Protein AF-A0A7S4KTP7-F1 (afdb_monomer_lite)

Sequence (112 aa):
PWHMDYLHMNRFFTLNMFKHPILEKYDVYFRIDTDLFIKKKVDFDLFGEVVRRNAEFVYWNDVTEPEGCVHGLGDAVKTYMKENNFETIPKFNPRQAYHGCFGGGKLSFFSI

Radius of gyration: 16.12 Å; chains: 1; bounding box: 37×43×35 Å

Organism: NCBI:txid180227

InterPro domains:
  IPR002685 Glycosyl transferase, family 15 [PF01793] (5-94)
  IPR002685 Glycosyl transferase, family 15 [PTHR31121] (4-85)
  IPR029044 Nucleotide-diphospho-sugar transferases [G3DSA:3.90.550.10] (2-107)
  IPR029044 Nucleotide-diphospho-sugar transferases [SSF53448] (4-101)

pLDDT: mean 91.96, std 5.38, range [61.06, 97.12]

Foldseek 3Di:
DDDPVVVVVVVCVLAVVLVDPVCVPDFKDKAAAPPDDDPDDDPDDPQVVLVVVVPAKDADDKDFADCVVQPCVVVVVVVVCVVVVPPDDPPDDSRIDGDPNIMMHTSVSRDD

Structure (mmCIF, N/CA/C/O backbone):
data_AF-A0A7S4KTP7-F1
#
_entry.id   AF-A0A7S4KTP7-F1
#
loop_
_atom_site.group_PDB
_atom_site.id
_atom_site.type_symbol
_atom_site.label_atom_id
_atom_site.label_alt_id
_atom_site.label_comp_id
_atom_site.label_asym_id
_atom_site.label_entity_id
_atom_site.label_seq_id
_atom_site.pdbx_PDB_ins_code
_atom_site.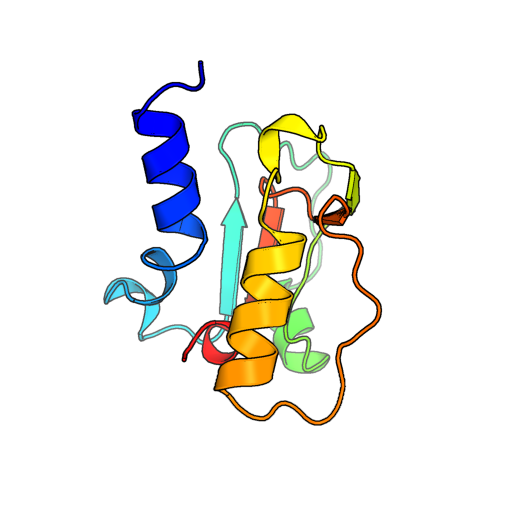Cartn_x
_atom_site.Cartn_y
_atom_site.Cartn_z
_atom_site.occupancy
_atom_site.B_iso_or_equiv
_atom_site.auth_seq_id
_atom_site.auth_comp_id
_atom_site.auth_asym_id
_atom_site.auth_atom_id
_atom_site.pdbx_PDB_model_num
ATOM 1 N N . PRO A 1 1 ? 2.809 23.697 1.535 1.00 75.44 1 PRO A N 1
ATOM 2 C CA . PRO A 1 1 ? 1.533 23.099 1.072 1.00 75.44 1 PRO A CA 1
ATOM 3 C C . PRO A 1 1 ? 1.809 22.024 0.018 1.00 75.44 1 PRO A C 1
ATOM 5 O O . PRO A 1 1 ? 2.609 22.264 -0.879 1.00 75.44 1 PRO A O 1
ATOM 8 N N . TRP A 1 2 ? 1.206 20.845 0.162 1.00 83.69 2 TRP A N 1
ATOM 9 C CA . TRP A 1 2 ? 1.341 19.764 -0.817 1.00 83.69 2 TRP A CA 1
ATOM 10 C C . TRP A 1 2 ? 0.559 20.090 -2.091 1.00 83.69 2 TRP A C 1
ATOM 12 O O . TRP A 1 2 ? -0.462 20.778 -2.030 1.00 83.69 2 TRP A O 1
ATOM 22 N N . HIS A 1 3 ? 1.036 19.609 -3.237 1.00 93.50 3 HIS A N 1
ATOM 23 C CA . HIS A 1 3 ? 0.338 19.807 -4.502 1.00 93.50 3 HIS A CA 1
ATOM 24 C C . HIS A 1 3 ? -0.943 18.952 -4.560 1.00 93.50 3 HIS A C 1
ATOM 26 O O . HIS A 1 3 ? -1.000 17.849 -4.013 1.00 93.50 3 HIS A O 1
ATOM 32 N N . MET A 1 4 ? -1.999 19.472 -5.192 1.00 94.69 4 MET A N 1
ATOM 33 C CA . MET A 1 4 ? -3.313 18.811 -5.225 1.00 94.69 4 MET A CA 1
ATOM 34 C C . MET A 1 4 ? -3.301 17.482 -5.983 1.00 94.69 4 MET A C 1
ATOM 36 O O . MET A 1 4 ? -3.953 16.528 -5.566 1.00 94.69 4 MET A O 1
ATOM 40 N N . ASP A 1 5 ? -2.549 17.405 -7.074 1.00 95.50 5 ASP A N 1
ATOM 41 C CA . ASP A 1 5 ? -2.298 16.177 -7.831 1.00 95.50 5 ASP A CA 1
ATOM 42 C C . ASP A 1 5 ? -1.682 15.080 -6.951 1.00 95.50 5 ASP A C 1
ATOM 44 O O . ASP A 1 5 ? -2.158 13.946 -6.968 1.00 95.50 5 ASP A O 1
ATOM 48 N N . TYR A 1 6 ? -0.710 15.426 -6.104 1.00 92.44 6 TYR A N 1
ATOM 49 C CA . TYR A 1 6 ? -0.101 14.501 -5.149 1.00 92.44 6 TYR A CA 1
ATOM 50 C C . TYR A 1 6 ? -1.117 13.979 -4.119 1.00 92.44 6 TYR A C 1
ATOM 52 O O . TYR A 1 6 ? -1.166 12.783 -3.829 1.00 92.44 6 TYR A O 1
ATOM 60 N N . LEU A 1 7 ? -1.994 14.846 -3.605 1.00 93.00 7 LEU A N 1
ATOM 61 C CA . LEU A 1 7 ? -3.055 14.436 -2.677 1.00 93.00 7 LEU A CA 1
ATOM 62 C C . LEU A 1 7 ? -4.095 13.525 -3.350 1.00 93.00 7 LEU A C 1
ATOM 64 O O . LEU A 1 7 ? -4.548 12.544 -2.753 1.00 93.00 7 LEU A O 1
ATOM 68 N N . HIS A 1 8 ? -4.458 13.813 -4.602 1.00 96.00 8 HIS A N 1
ATOM 69 C CA . HIS A 1 8 ? -5.345 12.956 -5.388 1.00 96.00 8 HIS A CA 1
ATOM 70 C C . HIS A 1 8 ? -4.709 11.602 -5.706 1.00 96.00 8 HIS A C 1
ATOM 72 O O . HIS A 1 8 ? -5.400 10.585 -5.626 1.00 96.00 8 HIS A O 1
ATOM 78 N N . MET A 1 9 ? -3.410 11.580 -6.005 1.00 94.69 9 MET A N 1
ATOM 79 C CA . MET A 1 9 ? -2.628 10.361 -6.203 1.00 94.69 9 MET A CA 1
ATOM 80 C C . MET A 1 9 ? -2.652 9.486 -4.945 1.00 94.69 9 MET A C 1
ATOM 82 O O . MET A 1 9 ? -3.031 8.317 -5.030 1.00 94.69 9 MET A O 1
ATOM 86 N N . ASN A 1 10 ? -2.386 10.063 -3.768 1.00 93.00 10 ASN A N 1
ATOM 87 C CA . ASN A 1 10 ? -2.469 9.336 -2.499 1.00 93.00 10 ASN A CA 1
ATOM 88 C C . ASN A 1 10 ? -3.865 8.736 -2.288 1.00 93.00 10 ASN A C 1
ATOM 90 O O . ASN A 1 10 ? -3.998 7.543 -2.032 1.00 93.00 10 ASN A O 1
ATOM 94 N N . ARG A 1 11 ? -4.932 9.524 -2.482 1.00 94.31 11 ARG A N 1
ATOM 95 C CA . ARG A 1 11 ? -6.311 9.018 -2.370 1.00 94.31 11 ARG A CA 1
ATOM 96 C C . ARG A 1 11 ? -6.604 7.891 -3.363 1.00 94.31 11 ARG A C 1
ATOM 98 O O . ARG A 1 11 ? -7.311 6.942 -3.021 1.00 94.31 11 ARG A O 1
ATOM 105 N N . PHE A 1 12 ? -6.102 8.001 -4.592 1.00 94.88 12 PHE A N 1
ATOM 106 C CA . PHE A 1 12 ? -6.302 6.982 -5.614 1.00 94.88 12 PHE A CA 1
ATOM 107 C C . PHE A 1 12 ? -5.675 5.648 -5.199 1.00 94.88 12 PHE A C 1
ATOM 109 O O . PHE A 1 12 ? -6.370 4.633 -5.216 1.00 94.88 12 PHE A O 1
ATOM 116 N N . PHE A 1 13 ? -4.415 5.653 -4.762 1.00 93.19 13 PHE A N 1
ATOM 117 C CA . PHE A 1 13 ? -3.714 4.429 -4.364 1.00 93.19 13 PHE A CA 1
ATOM 118 C C . PHE A 1 13 ? -4.143 3.870 -3.005 1.00 93.19 13 PHE A C 1
ATOM 120 O O . PHE A 1 13 ? -3.966 2.679 -2.776 1.00 93.19 13 PHE A O 1
ATOM 127 N N . THR A 1 14 ? -4.750 4.677 -2.132 1.00 91.88 14 THR A N 1
ATOM 128 C CA . THR A 1 14 ? -5.319 4.183 -0.868 1.00 91.88 14 THR A CA 1
ATOM 129 C C . THR A 1 14 ? -6.645 3.441 -1.063 1.00 91.88 14 THR A C 1
ATOM 131 O O . THR A 1 14 ? -6.954 2.554 -0.275 1.00 91.88 14 THR A O 1
ATOM 134 N N . LEU A 1 15 ? -7.450 3.787 -2.079 1.00 91.25 15 LEU A N 1
ATOM 135 C CA . LEU A 1 15 ? -8.808 3.237 -2.216 1.00 91.25 15 LEU A CA 1
ATOM 136 C C . LEU A 1 15 ? -9.248 2.980 -3.659 1.00 91.25 15 LEU A C 1
ATOM 138 O O . LEU A 1 15 ? -9.724 1.895 -3.980 1.00 91.25 15 LEU A O 1
ATOM 142 N N . ASN A 1 16 ? -9.165 3.989 -4.527 1.00 93.75 16 ASN A N 1
ATOM 143 C CA . ASN A 1 16 ? -9.856 3.938 -5.819 1.00 93.75 16 ASN A CA 1
ATOM 144 C C . ASN A 1 16 ? -9.233 2.931 -6.790 1.00 93.75 16 ASN A C 1
ATOM 146 O O . ASN A 1 16 ? -9.962 2.345 -7.586 1.00 93.75 16 ASN A O 1
ATOM 150 N N . MET A 1 17 ? -7.916 2.719 -6.722 1.00 94.19 17 MET A N 1
ATOM 151 C CA . MET A 1 17 ? -7.215 1.755 -7.571 1.00 94.19 17 MET A CA 1
ATOM 152 C C . MET A 1 17 ? -7.847 0.363 -7.462 1.00 94.19 17 MET A C 1
ATOM 154 O O . MET A 1 17 ? -8.120 -0.264 -8.480 1.00 94.19 17 MET A O 1
ATOM 158 N N . PHE A 1 18 ? -8.148 -0.080 -6.240 1.00 93.00 18 PHE A N 1
ATOM 159 C CA . PHE A 1 18 ? -8.679 -1.415 -5.947 1.00 93.00 18 PHE A CA 1
ATOM 160 C C . PHE A 1 18 ? -10.119 -1.635 -6.417 1.00 93.00 18 PHE A C 1
ATOM 162 O O . PHE A 1 18 ? -10.581 -2.767 -6.469 1.00 93.00 18 PHE A O 1
ATOM 169 N N . LYS A 1 19 ? -10.820 -0.560 -6.789 1.00 92.88 19 LYS A N 1
ATOM 170 C CA . LYS A 1 19 ? -12.180 -0.602 -7.344 1.00 92.88 19 LYS A CA 1
ATOM 171 C C . LYS A 1 19 ? -12.195 -0.524 -8.869 1.00 92.88 19 LYS A C 1
ATOM 173 O O . LYS A 1 19 ? -13.261 -0.424 -9.467 1.00 92.88 19 LYS A O 1
ATOM 178 N N . HIS A 1 20 ? -11.027 -0.471 -9.507 1.00 95.12 20 HIS A N 1
ATOM 179 C CA . HIS A 1 20 ? -10.954 -0.292 -10.947 1.00 95.12 20 HIS A CA 1
ATOM 180 C C . HIS A 1 20 ? -11.321 -1.602 -11.673 1.00 95.12 20 HIS A C 1
ATOM 182 O O . HIS A 1 20 ? -10.680 -2.619 -11.400 1.00 95.12 20 HIS A O 1
ATOM 188 N N . PRO A 1 21 ? -12.239 -1.591 -12.664 1.00 95.31 21 PRO A N 1
ATOM 189 C CA . PRO A 1 21 ? -12.726 -2.813 -13.325 1.00 95.31 21 PRO A CA 1
ATOM 190 C C . PRO A 1 21 ? -11.629 -3.684 -13.946 1.00 95.31 21 PRO A C 1
ATOM 192 O O . PRO A 1 21 ? -11.744 -4.899 -14.047 1.00 95.31 21 PRO A O 1
ATOM 195 N N . ILE A 1 22 ? -10.510 -3.068 -14.342 1.00 95.31 22 ILE A N 1
ATOM 196 C CA . ILE A 1 22 ? -9.364 -3.804 -14.893 1.00 95.31 22 ILE A CA 1
ATOM 197 C C . ILE A 1 22 ? -8.771 -4.822 -13.908 1.00 95.31 22 ILE A C 1
ATOM 199 O O . ILE A 1 22 ? -8.152 -5.788 -14.353 1.00 95.31 22 ILE A O 1
ATOM 203 N N . LEU A 1 23 ? -8.940 -4.597 -12.601 1.00 94.62 23 LEU A N 1
ATOM 204 C CA . LEU A 1 23 ? -8.400 -5.451 -11.550 1.00 94.62 23 LEU A CA 1
ATOM 205 C C . LEU A 1 23 ? -9.324 -6.620 -11.191 1.00 94.62 23 LEU A C 1
ATOM 207 O O . LEU A 1 23 ? -8.845 -7.574 -10.595 1.00 94.62 23 LEU A O 1
ATOM 211 N N . GLU A 1 24 ? -10.593 -6.609 -11.614 1.00 93.31 24 GLU A N 1
ATOM 212 C CA . GLU A 1 24 ? -11.594 -7.637 -11.259 1.00 93.31 24 GLU A CA 1
ATOM 213 C C . GLU A 1 24 ? -11.205 -9.054 -11.698 1.00 93.31 24 GLU A C 1
ATOM 215 O O . GLU A 1 24 ? -11.640 -10.039 -11.110 1.00 93.31 24 GLU A O 1
ATOM 220 N N . LYS A 1 25 ? -10.376 -9.167 -12.738 1.00 96.12 25 LYS A N 1
ATOM 221 C CA . LYS A 1 25 ? -9.911 -10.449 -13.285 1.00 96.12 25 LYS A CA 1
ATOM 222 C C . LYS A 1 25 ? -8.602 -10.957 -12.672 1.00 96.12 25 LYS A C 1
ATOM 224 O O . LYS A 1 25 ? -8.045 -11.925 -13.185 1.00 96.12 25 LYS A O 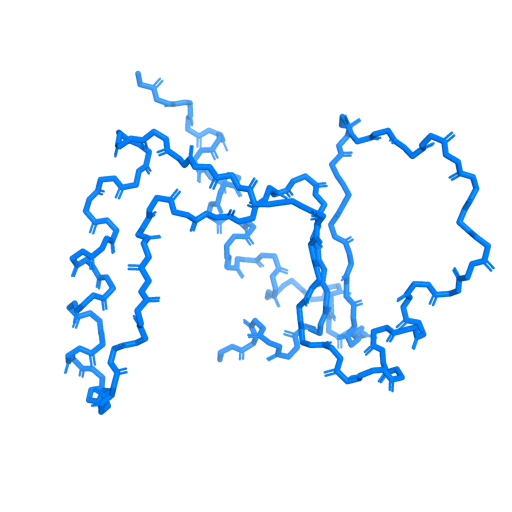1
ATOM 229 N N . TYR A 1 26 ? -8.066 -10.277 -11.662 1.00 95.88 26 TYR A N 1
ATOM 230 C CA . TYR A 1 26 ? -6.797 -10.630 -11.033 1.00 95.88 26 TYR A CA 1
ATOM 231 C C . TYR A 1 26 ? -6.989 -10.872 -9.536 1.00 95.88 26 TYR A C 1
ATOM 233 O O . TYR A 1 26 ? -7.757 -10.178 -8.880 1.00 95.88 26 TYR A O 1
ATOM 241 N N . ASP A 1 27 ? -6.231 -11.819 -8.984 1.00 95.12 27 ASP A N 1
ATOM 242 C CA . ASP A 1 27 ? -6.208 -12.081 -7.538 1.00 95.12 27 ASP A CA 1
ATOM 243 C C . ASP A 1 27 ? -5.098 -11.305 -6.824 1.00 95.12 27 ASP A C 1
ATOM 245 O O . ASP A 1 27 ? -5.203 -10.982 -5.640 1.00 95.12 27 ASP A O 1
ATOM 249 N N . VAL A 1 28 ? -4.007 -11.024 -7.540 1.00 96.38 28 VAL A N 1
ATOM 250 C CA . VAL A 1 28 ? -2.776 -10.436 -7.008 1.00 96.38 28 VAL A CA 1
ATOM 251 C C . VAL A 1 28 ? -2.353 -9.268 -7.888 1.00 96.38 28 VAL A C 1
ATOM 253 O O . VAL A 1 28 ? -2.425 -9.344 -9.114 1.00 96.38 28 VAL A O 1
ATOM 256 N N . TYR A 1 29 ? -1.861 -8.201 -7.264 1.00 95.44 29 TYR A N 1
ATOM 257 C CA . TYR A 1 29 ? -1.274 -7.057 -7.956 1.0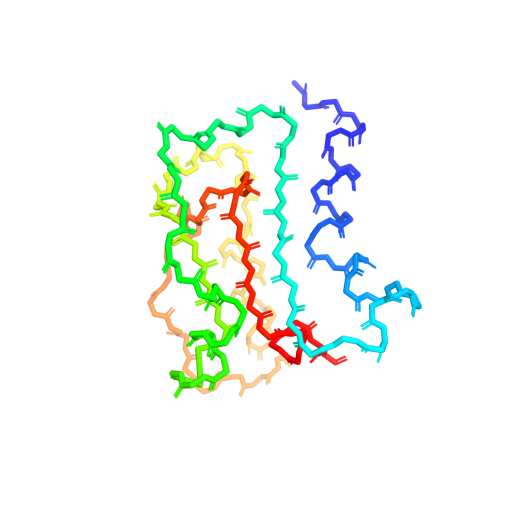0 95.44 29 TYR A CA 1
ATOM 258 C C . TYR A 1 29 ? 0.095 -6.705 -7.362 1.00 95.44 29 TYR A C 1
ATOM 260 O O . TYR A 1 29 ? 0.373 -7.003 -6.201 1.00 95.44 29 TYR A O 1
ATOM 268 N N . PHE A 1 30 ? 0.924 -6.024 -8.152 1.00 94.75 30 PHE A N 1
ATOM 269 C CA . PHE A 1 30 ? 2.115 -5.323 -7.678 1.00 94.75 30 PHE A CA 1
ATOM 270 C C . PHE A 1 30 ? 2.136 -3.917 -8.272 1.00 94.75 30 PHE A C 1
ATOM 272 O O . PHE A 1 30 ? 2.071 -3.750 -9.491 1.00 94.75 30 PHE A O 1
ATOM 279 N N . ARG A 1 31 ? 2.230 -2.906 -7.408 1.00 93.19 31 ARG A N 1
ATOM 280 C CA . ARG A 1 31 ? 2.519 -1.524 -7.789 1.00 93.19 31 ARG A CA 1
ATOM 281 C C . ARG A 1 31 ? 4.018 -1.387 -8.034 1.00 93.19 31 ARG A C 1
ATOM 283 O O . ARG A 1 31 ? 4.827 -1.795 -7.203 1.00 93.19 31 ARG A O 1
ATOM 290 N N . ILE A 1 32 ? 4.354 -0.774 -9.162 1.00 91.94 32 ILE A N 1
ATOM 291 C CA . ILE A 1 32 ? 5.716 -0.426 -9.557 1.00 91.94 32 ILE A CA 1
ATOM 292 C C . ILE A 1 32 ? 5.694 1.049 -9.931 1.00 91.94 32 ILE A C 1
ATOM 294 O O . ILE A 1 32 ? 4.965 1.436 -10.844 1.00 91.94 32 ILE A O 1
ATOM 298 N N . ASP A 1 33 ? 6.452 1.862 -9.204 1.00 90.94 33 ASP A N 1
ATOM 299 C CA . ASP A 1 33 ? 6.591 3.281 -9.519 1.00 90.94 33 ASP A CA 1
ATOM 300 C C . ASP A 1 33 ? 7.653 3.534 -10.596 1.00 90.94 33 ASP A C 1
ATOM 302 O O . ASP A 1 33 ? 8.537 2.709 -10.840 1.00 90.94 33 ASP A O 1
ATOM 306 N N . THR A 1 34 ? 7.557 4.681 -11.263 1.00 90.12 34 THR A N 1
ATOM 307 C CA . THR A 1 34 ? 8.422 5.009 -12.415 1.00 90.12 34 THR A CA 1
ATOM 308 C C . THR A 1 34 ? 9.884 5.259 -12.044 1.00 90.12 34 THR A C 1
ATOM 310 O O . THR A 1 34 ? 10.764 5.146 -12.897 1.00 90.12 34 THR A O 1
ATOM 313 N N . ASP A 1 35 ? 10.155 5.561 -10.778 1.00 87.44 35 ASP A N 1
ATOM 314 C CA . ASP A 1 35 ? 11.483 5.791 -10.210 1.00 87.44 35 ASP A CA 1
ATOM 315 C C . ASP A 1 35 ? 12.030 4.569 -9.443 1.00 87.44 35 ASP A C 1
ATOM 317 O O . ASP A 1 35 ? 13.056 4.656 -8.759 1.00 87.44 35 ASP A O 1
ATOM 321 N N . LEU A 1 36 ? 11.393 3.399 -9.591 1.00 89.56 36 LEU A N 1
ATOM 322 C CA . LEU A 1 36 ? 11.876 2.137 -9.037 1.00 89.56 36 LEU A CA 1
ATOM 323 C C . LEU A 1 36 ? 12.929 1.486 -9.948 1.00 89.56 36 LEU A C 1
ATOM 325 O O . LEU A 1 36 ? 12.688 1.203 -11.121 1.00 89.56 36 LEU A O 1
ATOM 329 N N . PHE A 1 37 ? 14.079 1.127 -9.370 1.00 91.00 37 PHE A N 1
ATOM 330 C CA . PHE A 1 37 ? 15.158 0.437 -10.083 1.00 91.00 37 PHE A CA 1
ATOM 331 C C . PHE A 1 37 ? 15.337 -1.008 -9.604 1.00 91.00 37 PHE A C 1
ATOM 333 O O . PHE A 1 37 ? 15.828 -1.260 -8.500 1.00 91.00 37 PHE A O 1
ATOM 340 N N . ILE A 1 38 ? 15.033 -1.971 -10.476 1.00 90.56 38 ILE A N 1
ATOM 341 C CA . ILE A 1 38 ? 15.324 -3.393 -10.252 1.00 90.56 38 ILE A CA 1
ATOM 342 C C . ILE A 1 38 ? 16.782 -3.665 -10.649 1.00 90.56 38 ILE A C 1
ATOM 344 O O . ILE A 1 38 ? 17.121 -3.775 -11.824 1.00 90.56 38 ILE A O 1
ATOM 348 N N . LYS A 1 39 ? 17.673 -3.750 -9.653 1.00 93.38 39 LYS A N 1
ATOM 349 C CA . LYS A 1 39 ? 19.136 -3.824 -9.864 1.00 93.38 39 LYS A CA 1
ATOM 350 C C . LYS A 1 39 ? 19.662 -5.206 -10.264 1.00 93.38 39 LYS A C 1
ATOM 352 O O . LYS A 1 39 ? 20.829 -5.329 -10.629 1.00 93.38 39 LYS A O 1
ATOM 357 N N . LYS A 1 40 ? 18.854 -6.254 -10.115 1.00 93.50 40 LYS A N 1
ATOM 358 C CA . LYS A 1 40 ? 19.225 -7.648 -10.391 1.00 93.50 40 LYS A CA 1
ATOM 359 C C . LYS A 1 40 ? 18.040 -8.380 -10.999 1.00 93.50 40 LYS A C 1
ATOM 361 O O . LYS A 1 40 ? 16.896 -8.044 -10.707 1.00 93.50 40 LYS A O 1
ATOM 366 N N . LYS A 1 41 ? 18.323 -9.400 -11.807 1.00 94.44 41 LYS A N 1
ATOM 367 C CA . LYS A 1 41 ? 17.294 -10.297 -12.333 1.00 94.44 41 LYS A CA 1
ATOM 368 C C . LYS A 1 41 ? 16.541 -10.966 -11.176 1.00 94.44 41 LYS A C 1
ATOM 370 O O . LYS A 1 41 ? 17.148 -11.360 -10.182 1.00 94.44 41 LYS A O 1
ATOM 375 N N . VAL A 1 42 ? 15.223 -11.066 -11.318 1.00 91.56 42 VAL A N 1
ATOM 376 C CA . VAL A 1 42 ? 14.352 -11.801 -10.399 1.00 91.56 42 VAL A CA 1
ATOM 377 C C . VAL A 1 42 ? 14.159 -13.197 -10.988 1.00 91.56 42 VAL A C 1
ATOM 379 O O . VAL A 1 42 ? 13.485 -13.353 -12.001 1.00 91.56 42 VAL A O 1
ATOM 382 N N . ASP A 1 43 ? 14.808 -14.199 -10.394 1.00 95.88 43 ASP A N 1
ATOM 383 C CA . ASP A 1 43 ? 14.834 -15.582 -10.901 1.00 95.88 43 ASP A CA 1
ATOM 384 C C . ASP A 1 43 ? 13.722 -16.472 -10.307 1.00 95.88 43 ASP A C 1
ATOM 386 O O . ASP A 1 43 ? 13.839 -17.696 -10.278 1.00 95.88 43 ASP A O 1
ATOM 390 N N . PHE A 1 44 ? 12.639 -15.868 -9.816 1.00 94.25 44 PHE A N 1
ATOM 391 C CA . PHE A 1 44 ? 11.483 -16.568 -9.258 1.00 94.25 44 PHE A CA 1
ATOM 392 C C . PHE A 1 44 ? 10.172 -15.895 -9.675 1.00 94.25 44 PHE A C 1
ATOM 394 O O . PHE A 1 44 ? 10.146 -14.711 -10.011 1.00 94.25 44 PHE A O 1
ATOM 401 N N . ASP A 1 45 ? 9.078 -16.654 -9.625 1.00 95.50 45 ASP A N 1
ATOM 402 C CA . ASP A 1 45 ? 7.734 -16.120 -9.836 1.00 95.50 45 ASP A CA 1
ATOM 403 C C . ASP A 1 45 ? 7.246 -15.404 -8.570 1.00 95.50 45 ASP A C 1
ATOM 405 O O . ASP A 1 45 ? 6.844 -16.025 -7.584 1.00 95.50 45 ASP A O 1
ATOM 409 N N . LEU A 1 46 ? 7.299 -14.074 -8.603 1.00 93.25 46 LEU A N 1
ATOM 410 C CA . LEU A 1 46 ? 6.859 -13.225 -7.502 1.00 93.25 46 LEU A CA 1
ATOM 411 C C . LEU A 1 46 ? 5.363 -13.402 -7.189 1.00 93.25 46 LEU A C 1
ATOM 413 O O . LEU A 1 46 ? 4.992 -13.434 -6.016 1.00 93.25 46 LEU A O 1
ATOM 417 N N . PHE A 1 47 ? 4.511 -13.548 -8.207 1.00 95.62 47 PHE A N 1
ATOM 418 C CA . PHE A 1 47 ? 3.071 -13.741 -8.014 1.00 95.62 47 PHE A CA 1
ATOM 419 C C . PHE A 1 47 ? 2.791 -15.131 -7.439 1.00 95.62 47 PHE A C 1
ATOM 421 O O . PHE A 1 47 ? 2.037 -15.267 -6.472 1.00 95.62 47 PHE A O 1
ATOM 428 N N . GLY A 1 48 ? 3.466 -16.151 -7.971 1.00 96.50 48 GLY A N 1
ATOM 429 C CA . GLY A 1 48 ? 3.412 -17.516 -7.460 1.00 96.50 48 GLY A CA 1
ATOM 430 C C . GLY A 1 48 ? 3.831 -17.617 -5.993 1.00 96.50 48 GLY A C 1
ATOM 431 O O . GLY A 1 48 ? 3.175 -18.310 -5.218 1.00 96.50 48 GLY A O 1
ATOM 432 N N . GLU A 1 49 ? 4.860 -16.880 -5.563 1.00 96.12 49 GLU A N 1
ATOM 433 C CA . GLU A 1 49 ? 5.281 -16.852 -4.157 1.00 96.12 49 GLU A CA 1
ATOM 434 C C . GLU A 1 49 ? 4.233 -16.224 -3.227 1.00 96.12 49 GLU A C 1
ATOM 436 O O . GLU A 1 49 ? 4.040 -16.727 -2.117 1.00 96.12 49 GLU A O 1
ATOM 441 N N . VAL A 1 50 ? 3.525 -15.176 -3.668 1.00 96.62 50 VAL A N 1
ATOM 442 C CA . VAL A 1 50 ? 2.410 -14.581 -2.907 1.00 96.62 50 VAL A CA 1
ATOM 443 C C . VAL A 1 50 ? 1.312 -15.617 -2.678 1.00 96.62 50 VAL A C 1
ATOM 445 O O . VAL A 1 50 ? 0.881 -15.824 -1.540 1.00 96.62 50 VAL A O 1
ATOM 448 N N . VAL A 1 51 ? 0.908 -16.316 -3.742 1.00 96.06 51 VAL A N 1
ATOM 449 C CA . VAL A 1 51 ? -0.124 -17.360 -3.678 1.00 96.06 51 VAL A CA 1
ATOM 450 C C . VAL A 1 51 ? 0.338 -18.522 -2.800 1.00 96.06 51 VAL A C 1
ATOM 452 O O . VAL A 1 51 ? -0.355 -18.894 -1.853 1.00 96.06 51 VAL A O 1
ATOM 455 N N . ARG A 1 52 ? 1.539 -19.058 -3.049 1.00 97.12 52 ARG A N 1
ATOM 456 C CA . ARG A 1 52 ? 2.097 -20.218 -2.339 1.00 97.12 52 ARG A CA 1
ATOM 457 C C . ARG A 1 52 ? 2.227 -19.979 -0.838 1.00 97.12 52 ARG A C 1
ATOM 459 O O . ARG A 1 52 ? 2.014 -20.897 -0.051 1.00 97.12 52 ARG A O 1
ATOM 466 N N . ARG A 1 53 ? 2.610 -18.767 -0.433 1.00 96.88 53 ARG A N 1
ATOM 467 C CA . ARG A 1 53 ? 2.778 -18.400 0.982 1.00 96.88 53 ARG A CA 1
ATOM 468 C C . ARG A 1 53 ? 1.495 -17.906 1.634 1.00 96.88 53 ARG A C 1
ATOM 470 O O . ARG A 1 53 ? 1.523 -17.604 2.822 1.00 96.88 53 ARG A O 1
ATOM 477 N N . ASN A 1 54 ? 0.402 -17.802 0.878 1.00 96.25 54 ASN A N 1
ATOM 478 C CA . ASN A 1 54 ? -0.826 -17.166 1.333 1.00 96.25 54 ASN A CA 1
ATOM 479 C C . ASN A 1 54 ? -0.580 -15.734 1.858 1.00 96.25 54 ASN A C 1
ATOM 481 O O . ASN A 1 54 ? -1.236 -15.299 2.800 1.00 96.25 54 ASN A O 1
ATOM 485 N N . ALA A 1 55 ? 0.384 -15.013 1.275 1.00 96.44 55 ALA A N 1
ATOM 486 C CA . ALA A 1 55 ? 0.761 -13.679 1.729 1.00 96.44 55 ALA A CA 1
ATOM 487 C C . ALA A 1 55 ? -0.318 -12.666 1.327 1.00 96.44 55 ALA A C 1
ATOM 489 O O . ALA A 1 55 ? -0.661 -12.560 0.152 1.00 96.44 55 ALA A O 1
ATOM 490 N N . GLU A 1 56 ? -0.866 -11.931 2.291 1.00 96.19 56 GLU A N 1
ATOM 491 C CA . GLU A 1 56 ? -1.906 -10.931 2.016 1.00 96.19 56 GLU A CA 1
ATOM 492 C C . GLU A 1 56 ? -1.314 -9.640 1.453 1.00 96.19 56 GLU A C 1
ATOM 494 O O . GLU A 1 56 ? -1.861 -9.074 0.508 1.00 96.19 56 GLU A O 1
ATOM 499 N N . PHE A 1 57 ? -0.156 -9.230 1.978 1.00 95.62 57 PHE A N 1
ATOM 500 C CA . PHE A 1 57 ? 0.543 -8.020 1.569 1.00 95.62 57 PHE A CA 1
ATOM 501 C C . PHE A 1 57 ? 2.068 -8.206 1.585 1.00 95.62 57 PHE A C 1
ATOM 503 O O . PHE A 1 57 ? 2.615 -8.910 2.435 1.00 95.62 57 PHE A O 1
ATOM 510 N N . VAL A 1 58 ? 2.752 -7.578 0.630 1.00 94.94 58 VAL A N 1
ATOM 511 C CA . VAL A 1 58 ? 4.202 -7.628 0.411 1.00 94.94 58 VAL A CA 1
ATOM 512 C C . VAL A 1 58 ? 4.706 -6.224 0.107 1.00 94.94 58 VAL A C 1
ATOM 514 O O . VAL A 1 58 ? 4.151 -5.522 -0.736 1.00 94.94 58 VAL A O 1
ATOM 517 N N . TYR A 1 59 ? 5.797 -5.835 0.759 1.00 94.50 59 TYR A N 1
ATOM 518 C CA . TYR A 1 59 ? 6.475 -4.560 0.548 1.00 94.50 59 TYR A CA 1
ATOM 519 C C . TYR A 1 59 ? 7.981 -4.712 0.791 1.00 94.50 59 TYR A C 1
ATOM 521 O O . TYR A 1 59 ? 8.434 -5.731 1.316 1.00 94.50 59 TYR A O 1
ATOM 529 N N . TRP A 1 60 ? 8.771 -3.724 0.362 1.00 89.50 60 TRP A N 1
ATOM 530 C CA . TRP A 1 60 ? 10.233 -3.795 0.456 1.00 89.50 60 TRP A CA 1
ATOM 531 C C . TRP A 1 60 ? 10.779 -3.245 1.778 1.00 89.50 60 TRP A C 1
ATOM 533 O O . TRP A 1 60 ? 11.576 -3.914 2.436 1.00 89.50 60 TRP A O 1
ATOM 543 N N . ASN A 1 61 ? 10.391 -2.033 2.165 1.00 91.56 61 ASN A N 1
ATOM 544 C CA . ASN A 1 61 ? 10.940 -1.384 3.347 1.00 91.56 61 ASN A CA 1
ATOM 545 C C . ASN A 1 61 ? 9.903 -0.531 4.067 1.00 91.56 61 ASN A C 1
ATOM 547 O O . ASN A 1 61 ? 9.001 0.044 3.453 1.00 91.56 61 ASN A O 1
ATOM 551 N N . ASP A 1 62 ? 10.094 -0.424 5.373 1.00 93.94 62 ASP A N 1
ATOM 552 C CA . ASP A 1 62 ? 9.373 0.514 6.212 1.00 93.94 62 ASP A CA 1
ATOM 553 C C . ASP A 1 62 ? 9.958 1.930 6.075 1.00 93.94 62 ASP A C 1
ATOM 555 O O . ASP A 1 62 ? 11.149 2.116 5.794 1.00 93.94 62 ASP A O 1
ATOM 559 N N . VAL A 1 63 ? 9.116 2.936 6.293 1.00 94.56 63 VAL A N 1
ATOM 560 C CA . VAL A 1 63 ? 9.472 4.356 6.344 1.00 94.56 63 VAL A CA 1
ATOM 561 C C . VAL A 1 63 ? 8.781 5.034 7.520 1.00 94.56 63 VAL A C 1
ATOM 563 O O . VAL A 1 63 ? 7.677 4.657 7.919 1.00 94.56 63 VAL A O 1
ATOM 566 N N . THR A 1 64 ? 9.446 6.048 8.071 1.00 95.94 64 THR A N 1
ATOM 567 C CA . THR A 1 64 ? 8.876 6.902 9.114 1.00 95.94 64 THR A CA 1
ATOM 568 C C . THR A 1 64 ? 8.445 8.224 8.502 1.00 95.94 64 THR A C 1
ATOM 570 O O . THR A 1 64 ? 9.281 9.042 8.119 1.00 95.94 64 THR A O 1
ATOM 573 N N . GLU A 1 65 ? 7.142 8.453 8.465 1.00 94.31 65 GLU A N 1
ATOM 574 C CA . GLU A 1 65 ? 6.539 9.659 7.924 1.00 94.31 65 GLU A CA 1
ATOM 575 C C . GLU A 1 65 ? 6.823 10.887 8.810 1.00 94.31 65 GLU A C 1
ATOM 577 O O . GLU A 1 65 ? 6.826 10.807 10.056 1.00 94.31 65 GLU A O 1
ATOM 582 N N . PRO A 1 66 ? 7.045 12.065 8.204 1.00 92.38 66 PRO A N 1
ATOM 583 C CA . PRO A 1 66 ? 7.023 13.333 8.918 1.00 92.38 66 PRO A CA 1
ATOM 584 C C . PRO A 1 66 ? 5.664 13.560 9.588 1.00 92.38 66 PRO A C 1
ATOM 586 O O . PRO A 1 66 ? 4.617 13.236 9.033 1.00 92.38 66 PRO A O 1
ATOM 589 N N . GLU A 1 67 ? 5.662 14.172 10.772 1.00 87.75 67 GLU A N 1
ATOM 590 C CA . GLU A 1 67 ? 4.429 14.404 11.541 1.00 87.75 67 GLU A CA 1
ATOM 591 C C . GLU A 1 67 ? 3.377 15.201 10.754 1.00 87.75 67 GLU A C 1
ATOM 593 O O . GLU A 1 67 ? 2.192 14.878 10.799 1.00 87.75 67 GLU A O 1
ATOM 598 N N . GLY A 1 68 ? 3.810 16.185 9.959 1.00 89.44 68 GLY A N 1
ATOM 599 C CA . GLY A 1 68 ? 2.913 16.985 9.124 1.00 89.44 68 GLY A CA 1
ATOM 600 C C . GLY A 1 68 ? 2.189 16.200 8.022 1.00 89.44 68 GLY A C 1
ATOM 601 O O . GLY A 1 68 ? 1.166 16.674 7.538 1.00 89.44 68 GLY A O 1
ATOM 602 N N . CYS A 1 69 ? 2.680 15.019 7.626 1.00 89.00 69 CYS A N 1
ATOM 603 C CA . CYS A 1 69 ? 2.057 14.185 6.589 1.00 89.00 69 CYS A CA 1
ATOM 604 C C . CYS A 1 69 ? 0.905 13.330 7.127 1.00 89.00 69 CYS A C 1
ATOM 606 O O . CYS A 1 69 ? -0.027 13.017 6.393 1.00 89.00 69 CYS A O 1
ATOM 608 N N . VAL A 1 70 ? 0.968 12.955 8.406 1.00 92.69 70 VAL A N 1
ATOM 609 C CA . VAL A 1 70 ? 0.030 12.015 9.046 1.00 92.69 70 VAL A CA 1
ATOM 610 C C . VAL A 1 70 ? -0.730 12.652 10.210 1.00 92.69 70 VAL A C 1
ATOM 612 O O . VAL A 1 70 ? -1.301 11.959 11.055 1.00 92.69 70 VAL A O 1
ATOM 615 N N . HIS A 1 71 ? -0.731 13.984 10.273 1.00 93.12 71 HIS A N 1
ATOM 616 C CA . HIS A 1 71 ? -1.421 14.732 11.312 1.00 93.12 71 HIS A CA 1
ATOM 617 C C . HIS A 1 71 ? -2.911 14.353 11.353 1.00 93.12 71 HIS A C 1
ATOM 619 O O . HIS A 1 71 ? -3.598 14.365 10.333 1.00 93.12 71 HIS A O 1
ATOM 625 N N . GLY A 1 72 ? -3.402 13.981 12.537 1.00 93.88 72 GLY A N 1
ATOM 626 C CA . GLY A 1 72 ? -4.786 13.548 12.751 1.00 93.88 72 GLY A CA 1
ATOM 627 C C . GLY A 1 72 ? -5.108 12.106 12.330 1.00 93.88 72 GLY A C 1
ATOM 628 O O . GLY A 1 72 ? -6.149 11.595 12.736 1.00 93.88 72 GLY A O 1
ATOM 629 N N . LEU A 1 73 ? -4.227 11.401 11.603 1.00 92.50 73 LEU A N 1
ATOM 630 C CA . LEU A 1 73 ? -4.486 10.023 11.155 1.00 92.50 73 LEU A CA 1
ATOM 631 C C . LEU A 1 73 ? -4.717 9.075 12.336 1.00 92.50 73 LEU A C 1
ATOM 633 O O . LEU A 1 73 ? -5.655 8.283 12.330 1.00 92.50 73 LEU A O 1
ATOM 637 N N . GLY A 1 74 ? -3.880 9.177 13.371 1.00 90.31 74 GLY A N 1
ATOM 638 C CA . GLY A 1 74 ? -3.986 8.312 14.544 1.00 90.31 74 GLY A CA 1
ATOM 639 C C . GLY A 1 74 ? -5.326 8.451 15.273 1.00 90.31 74 GLY A C 1
ATOM 640 O O . GLY A 1 74 ? -5.910 7.451 15.688 1.00 90.31 74 GLY A O 1
ATOM 641 N N . ASP A 1 75 ? -5.838 9.675 15.395 1.00 93.25 75 ASP A N 1
ATOM 642 C CA . ASP A 1 75 ? -7.109 9.942 16.071 1.00 93.25 75 ASP A CA 1
ATOM 643 C C . ASP A 1 75 ? -8.311 9.612 15.183 1.00 93.25 75 ASP A C 1
ATOM 645 O O . ASP A 1 75 ? -9.309 9.089 15.683 1.00 93.25 75 ASP A O 1
ATOM 649 N N . ALA A 1 76 ? -8.193 9.810 13.866 1.00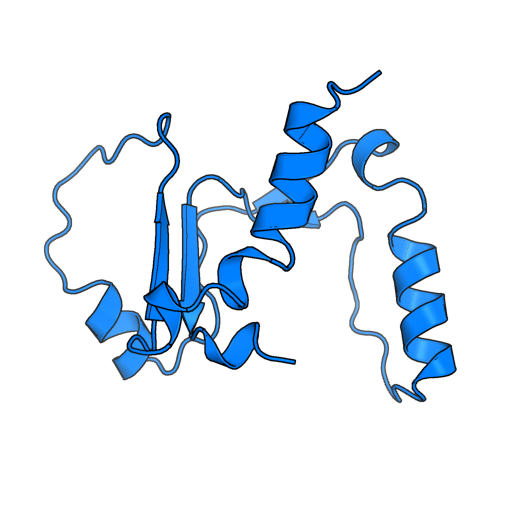 93.56 76 ALA A N 1
ATOM 650 C CA . ALA A 1 76 ? -9.188 9.353 12.900 1.00 93.56 76 ALA A CA 1
ATOM 651 C C . ALA A 1 76 ? -9.351 7.823 12.942 1.00 93.56 76 ALA A C 1
ATOM 653 O O . ALA A 1 76 ? -10.476 7.335 13.024 1.00 93.56 76 ALA A O 1
ATOM 654 N N . VAL A 1 77 ? -8.245 7.066 12.981 1.00 91.19 77 VAL A N 1
ATOM 655 C CA . VAL A 1 77 ? -8.278 5.598 13.112 1.00 91.19 77 VAL A CA 1
ATOM 656 C C . VAL A 1 77 ? -8.941 5.183 14.424 1.00 91.19 77 VAL A C 1
ATOM 658 O O . VAL A 1 77 ? -9.869 4.381 14.403 1.00 91.19 77 VAL A O 1
ATOM 661 N N . LYS A 1 78 ? -8.540 5.755 15.567 1.00 89.94 78 LYS A N 1
ATOM 662 C CA . LYS A 1 78 ? -9.169 5.444 16.867 1.00 89.94 78 LYS A CA 1
ATOM 663 C C . LYS A 1 78 ? -10.671 5.741 16.873 1.00 89.94 78 LYS A C 1
ATOM 665 O O . LYS A 1 78 ? -11.440 4.962 17.433 1.00 89.94 78 LYS A O 1
ATOM 670 N N . THR A 1 79 ? -11.080 6.855 16.264 1.00 93.56 79 THR A N 1
ATOM 671 C CA . THR A 1 79 ? -12.492 7.250 16.156 1.00 93.56 79 THR A CA 1
ATOM 672 C C . THR A 1 79 ? -13.267 6.236 15.324 1.00 93.56 79 THR A C 1
ATOM 674 O O . THR A 1 79 ? -14.235 5.668 15.823 1.00 93.56 79 THR A O 1
ATOM 677 N N . TYR A 1 80 ? -12.772 5.909 14.126 1.00 92.69 80 TYR A N 1
ATOM 678 C CA . TYR A 1 80 ? -13.365 4.890 13.260 1.00 92.69 80 TYR A CA 1
ATOM 679 C C . TYR A 1 80 ? -13.491 3.536 13.971 1.00 92.69 80 TYR A C 1
ATOM 681 O O . TYR A 1 80 ? -14.546 2.906 13.936 1.00 92.69 80 TYR A O 1
ATOM 689 N N . MET A 1 81 ? -12.443 3.098 14.672 1.00 91.19 81 MET A N 1
ATOM 690 C CA . MET A 1 81 ? -12.456 1.826 15.397 1.00 91.19 81 MET A CA 1
ATOM 691 C C . MET A 1 81 ? -13.503 1.796 16.514 1.00 91.19 81 MET A C 1
ATOM 693 O O . MET A 1 81 ? -14.204 0.797 16.672 1.00 91.19 81 MET A O 1
ATOM 697 N N . LYS A 1 82 ? -13.635 2.894 17.267 1.00 90.69 82 LYS A N 1
ATOM 698 C CA . LYS A 1 82 ? -14.648 3.034 18.318 1.00 90.69 82 LYS A CA 1
ATOM 699 C C . LYS A 1 82 ? -16.063 2.988 17.741 1.00 90.69 82 LYS A C 1
ATOM 701 O O . LYS A 1 82 ? -16.916 2.298 18.286 1.00 90.69 82 LYS A O 1
ATOM 706 N N . GLU A 1 83 ? -16.307 3.710 16.652 1.00 95.19 83 GLU A 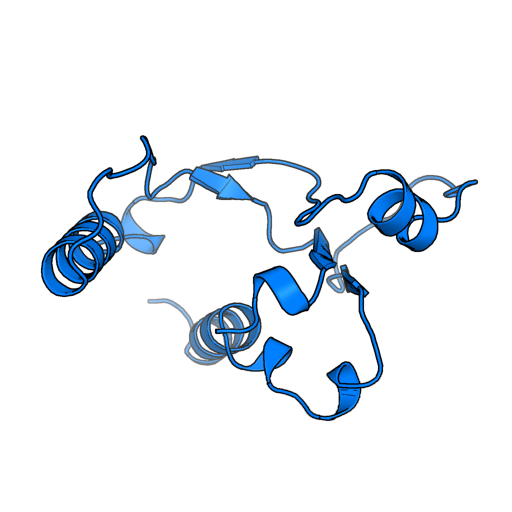N 1
ATOM 707 C CA . GLU A 1 83 ? -17.620 3.779 15.995 1.00 95.19 83 GLU A CA 1
ATOM 708 C C . GLU A 1 83 ? -18.050 2.439 15.384 1.00 95.19 83 GLU A C 1
ATOM 710 O O . GLU A 1 83 ? -19.242 2.159 15.292 1.00 95.19 83 GLU A O 1
ATOM 715 N N . ASN A 1 84 ? -17.086 1.591 15.021 1.00 94.06 84 ASN A N 1
ATOM 716 C CA . ASN A 1 84 ? -17.324 0.276 14.427 1.00 94.06 84 ASN A CA 1
ATOM 717 C C . ASN A 1 84 ? -17.136 -0.893 15.418 1.00 94.06 84 ASN A C 1
ATOM 719 O O . ASN A 1 84 ? -17.081 -2.043 14.995 1.00 94.06 84 ASN A O 1
ATOM 723 N N . ASN A 1 85 ? -17.067 -0.622 16.729 1.00 92.38 85 ASN A N 1
ATOM 724 C CA . ASN A 1 85 ? -16.977 -1.630 17.800 1.00 92.38 85 ASN A CA 1
ATOM 725 C C . ASN A 1 85 ? -15.822 -2.639 17.653 1.00 92.38 85 ASN A C 1
ATOM 727 O O . ASN A 1 85 ? -15.970 -3.815 17.984 1.00 92.38 85 ASN A O 1
ATOM 731 N N . PHE A 1 86 ? -14.654 -2.195 17.184 1.00 89.38 86 PHE A N 1
ATOM 732 C CA . PHE A 1 86 ? -13.469 -3.052 17.180 1.00 89.38 86 PHE A CA 1
ATOM 733 C C . PHE A 1 86 ? -13.003 -3.322 18.620 1.00 89.38 86 PHE A C 1
ATOM 735 O O . PHE A 1 86 ? -12.691 -2.393 19.365 1.00 89.38 86 PHE A O 1
ATOM 742 N N . GLU A 1 87 ? -12.919 -4.598 19.004 1.00 80.69 87 GLU A N 1
ATOM 743 C CA . GLU A 1 87 ? -12.569 -5.022 20.370 1.00 80.69 87 GLU A CA 1
ATOM 744 C C . GLU A 1 87 ? -11.107 -4.737 20.743 1.00 80.69 87 GLU A C 1
ATOM 746 O O . GLU A 1 87 ? -10.774 -4.569 21.917 1.00 80.69 87 GLU A O 1
ATOM 751 N N . THR A 1 88 ? -10.214 -4.679 19.751 1.00 79.69 88 THR A N 1
ATOM 752 C CA . THR A 1 88 ? -8.782 -4.459 19.965 1.00 79.69 88 THR A CA 1
ATOM 753 C C . THR A 1 88 ? -8.238 -3.423 18.992 1.00 79.69 88 THR A C 1
ATOM 755 O O . THR A 1 88 ? -8.457 -3.503 17.786 1.00 79.69 88 THR A O 1
ATOM 758 N N . ILE A 1 89 ? -7.500 -2.444 19.524 1.00 71.25 89 ILE A N 1
ATOM 759 C CA . ILE A 1 89 ? -6.697 -1.523 18.716 1.00 71.25 89 ILE A CA 1
ATOM 760 C C . ILE A 1 89 ? -5.310 -2.155 18.582 1.00 71.25 89 ILE A C 1
ATOM 762 O O . ILE A 1 89 ? -4.606 -2.259 19.594 1.00 71.25 89 ILE A O 1
ATOM 766 N N . PRO A 1 90 ? -4.891 -2.600 17.384 1.00 76.56 90 PRO A N 1
ATOM 767 C CA . PRO A 1 90 ? -3.533 -3.080 17.205 1.00 76.56 90 PRO A CA 1
ATOM 768 C C . PRO A 1 90 ? -2.562 -1.959 17.570 1.00 76.56 90 PRO A C 1
ATOM 770 O O . PRO A 1 90 ? -2.818 -0.782 17.309 1.00 76.56 90 PRO A O 1
ATOM 773 N N . LYS A 1 91 ? -1.432 -2.309 18.192 1.00 81.88 91 LYS A N 1
ATOM 774 C CA . LYS A 1 91 ? -0.365 -1.333 18.426 1.00 81.88 91 LYS A CA 1
ATOM 775 C C . LYS A 1 91 ? 0.117 -0.837 17.066 1.00 81.88 91 LYS A C 1
ATOM 777 O O . LYS A 1 91 ? 0.820 -1.561 16.369 1.00 81.88 91 LYS A O 1
ATOM 782 N N . PHE A 1 92 ? -0.262 0.383 16.705 1.00 85.69 92 PHE A N 1
ATOM 783 C CA . PHE A 1 92 ? 0.157 1.018 15.465 1.00 85.69 92 PHE A CA 1
ATOM 784 C C . PHE A 1 92 ? 0.795 2.370 15.766 1.00 85.69 92 PHE A C 1
ATOM 786 O O . PHE A 1 92 ? 0.382 3.096 16.672 1.00 85.69 92 PHE A O 1
ATOM 793 N N . ASN A 1 93 ? 1.824 2.700 14.996 1.00 90.25 93 ASN A N 1
ATOM 794 C CA . ASN A 1 93 ? 2.396 4.033 14.966 1.00 90.25 93 ASN A CA 1
ATOM 795 C C . ASN A 1 93 ? 1.872 4.711 13.692 1.00 90.25 93 ASN A C 1
ATOM 797 O O . ASN A 1 93 ? 2.210 4.235 12.612 1.00 90.25 93 ASN A O 1
ATOM 801 N N . PRO A 1 94 ? 1.087 5.803 13.772 1.00 90.38 94 PRO A N 1
ATOM 802 C CA . PRO A 1 94 ? 0.543 6.476 12.586 1.00 90.38 94 PRO A CA 1
ATOM 803 C C . PRO A 1 94 ? 1.627 7.022 11.652 1.00 90.38 94 PRO A C 1
ATOM 805 O O . PRO A 1 94 ? 1.336 7.355 10.510 1.00 90.38 94 PRO A O 1
ATOM 808 N N . ARG A 1 95 ? 2.867 7.136 12.137 1.00 93.81 95 ARG A N 1
ATOM 809 C CA . ARG A 1 95 ? 4.022 7.564 11.350 1.00 93.81 95 ARG A CA 1
ATOM 810 C C . ARG A 1 95 ? 4.763 6.405 10.699 1.00 93.81 95 ARG A C 1
ATOM 812 O O . ARG A 1 95 ? 5.655 6.661 9.908 1.00 93.81 95 ARG A O 1
ATOM 819 N N . GLN A 1 96 ? 4.464 5.159 11.052 1.00 94.00 96 GLN A N 1
ATOM 820 C CA . GLN A 1 96 ? 5.111 4.004 10.444 1.00 94.00 96 GLN A CA 1
ATOM 821 C C . GLN A 1 96 ? 4.290 3.549 9.242 1.00 94.00 96 GLN A C 1
ATOM 823 O O . GLN A 1 96 ? 3.123 3.189 9.390 1.00 94.00 96 GLN A O 1
ATOM 828 N N . ALA A 1 97 ? 4.907 3.551 8.068 1.00 92.44 97 ALA A N 1
ATOM 829 C CA . ALA A 1 97 ? 4.297 3.092 6.828 1.00 92.44 97 ALA A CA 1
ATOM 830 C C . ALA A 1 97 ? 5.267 2.195 6.053 1.00 92.44 97 ALA A C 1
ATOM 832 O O . ALA A 1 97 ? 6.452 2.119 6.380 1.00 92.44 97 ALA A O 1
ATOM 833 N N . TYR A 1 98 ? 4.767 1.532 5.013 1.00 92.75 98 TYR A N 1
ATOM 834 C CA . TYR A 1 98 ? 5.618 0.928 3.992 1.00 92.75 98 TYR A CA 1
ATOM 835 C C . TYR A 1 98 ? 5.915 1.955 2.896 1.00 92.75 98 TYR A C 1
ATOM 837 O O . TYR A 1 98 ? 5.121 2.863 2.642 1.00 92.75 98 TYR A O 1
ATOM 845 N N . HIS A 1 99 ? 7.046 1.806 2.214 1.00 91.06 99 HIS A N 1
ATOM 846 C CA . HIS A 1 99 ? 7.385 2.687 1.105 1.00 91.06 99 HIS A CA 1
ATOM 847 C C . HIS A 1 99 ? 6.525 2.382 -0.134 1.00 91.06 99 HIS A C 1
ATOM 849 O O . HIS A 1 99 ? 6.617 1.307 -0.724 1.00 91.06 99 HIS A O 1
ATOM 855 N N . GLY A 1 100 ? 5.697 3.345 -0.548 1.00 89.75 100 GLY A N 1
ATOM 856 C CA . GLY A 1 100 ? 4.667 3.150 -1.576 1.00 89.75 100 GLY A CA 1
ATOM 857 C C . GLY A 1 100 ? 5.159 2.870 -3.001 1.00 89.75 100 GLY A C 1
ATOM 858 O O . GLY A 1 100 ? 4.334 2.530 -3.847 1.00 89.75 100 GLY A O 1
ATOM 859 N N . CYS A 1 101 ? 6.460 2.992 -3.290 1.00 90.81 101 CYS A N 1
ATOM 860 C CA . CYS A 1 101 ? 6.991 2.791 -4.644 1.00 90.81 101 CYS A CA 1
ATOM 861 C C . CYS A 1 101 ? 7.006 1.316 -5.089 1.00 90.81 101 CYS A C 1
ATOM 863 O O . CYS A 1 101 ? 7.032 1.022 -6.287 1.00 90.81 101 CYS A O 1
ATOM 865 N N . PHE A 1 102 ? 6.970 0.387 -4.129 1.00 93.25 102 PHE A N 1
ATOM 866 C CA . PHE A 1 102 ? 6.838 -1.042 -4.376 1.00 93.25 102 PHE A CA 1
ATOM 867 C C . PHE A 1 102 ? 5.996 -1.689 -3.278 1.00 93.25 102 PHE A C 1
ATOM 869 O O . PHE A 1 102 ? 6.385 -1.740 -2.110 1.00 93.25 102 PHE A O 1
ATOM 876 N N . GLY A 1 103 ? 4.848 -2.222 -3.675 1.00 93.62 103 GLY A N 1
ATOM 877 C CA . GLY A 1 103 ? 3.943 -2.921 -2.778 1.00 93.62 103 GLY A CA 1
ATOM 878 C C . GLY A 1 103 ? 2.909 -3.702 -3.566 1.00 93.62 103 GLY A C 1
ATOM 879 O O . GLY A 1 103 ? 2.536 -3.319 -4.675 1.00 93.62 103 GLY A O 1
ATOM 880 N N . GLY A 1 104 ? 2.458 -4.813 -3.018 1.00 94.31 104 GLY A N 1
ATOM 881 C CA . GLY A 1 104 ? 1.542 -5.700 -3.709 1.00 94.31 104 GLY A CA 1
ATOM 882 C C . GLY A 1 104 ? 1.022 -6.782 -2.793 1.00 94.31 104 GLY A C 1
ATOM 883 O O . GLY A 1 104 ? 1.345 -6.829 -1.611 1.00 94.31 104 GLY A O 1
ATOM 884 N N . GLY A 1 105 ? 0.208 -7.663 -3.340 1.00 95.94 105 GLY A N 1
ATOM 885 C CA . GLY A 1 105 ? -0.422 -8.721 -2.572 1.00 95.94 105 GLY A CA 1
ATOM 886 C C . GLY A 1 105 ? -1.787 -9.049 -3.128 1.00 95.94 105 GLY A C 1
ATOM 887 O O . GLY A 1 105 ? -2.097 -8.741 -4.282 1.00 95.94 105 GLY A O 1
ATOM 888 N N . LYS A 1 106 ? -2.601 -9.691 -2.298 1.00 96.69 106 LYS A N 1
ATOM 889 C CA . LYS A 1 106 ? -3.944 -10.097 -2.692 1.00 96.69 106 LYS A CA 1
ATOM 890 C C . LYS A 1 106 ? -4.847 -8.880 -2.809 1.00 96.69 106 LYS A C 1
ATOM 892 O O . LYS A 1 106 ? -4.938 -8.082 -1.881 1.00 96.69 106 LYS A O 1
ATOM 897 N N . LEU A 1 107 ? -5.583 -8.771 -3.908 1.00 95.06 107 LEU A N 1
ATOM 898 C CA . LEU A 1 107 ? -6.583 -7.716 -4.084 1.00 95.06 107 LEU A CA 1
ATOM 899 C C . LEU A 1 107 ? -7.726 -7.841 -3.064 1.00 95.06 107 LEU A C 1
ATOM 901 O O . LEU A 1 107 ? -8.267 -6.830 -2.615 1.00 95.06 107 LEU A O 1
ATOM 905 N N . SER A 1 108 ? -8.020 -9.063 -2.605 1.00 93.94 108 SER A N 1
ATOM 906 C CA . SER A 1 108 ? -8.998 -9.323 -1.542 1.00 93.94 108 SER A CA 1
ATOM 907 C C . SER A 1 108 ? -8.637 -8.678 -0.201 1.00 93.94 108 SER A C 1
ATOM 909 O O . SER A 1 108 ? -9.531 -8.428 0.593 1.00 93.94 108 SER A O 1
ATOM 911 N N . PHE A 1 109 ? -7.356 -8.382 0.058 1.00 93.12 109 PHE A N 1
ATOM 912 C CA . PHE A 1 109 ? -6.934 -7.679 1.276 1.00 93.12 109 PHE A CA 1
ATOM 913 C C . PHE A 1 109 ? -7.449 -6.231 1.315 1.00 93.12 109 PHE A C 1
ATOM 915 O O . PHE A 1 109 ? -7.719 -5.689 2.382 1.00 93.12 109 PHE A O 1
ATOM 922 N N . PHE A 1 110 ? -7.606 -5.609 0.143 1.00 89.56 110 PHE A N 1
ATOM 923 C CA . PHE A 1 110 ? -8.060 -4.223 -0.010 1.00 89.56 110 PHE A CA 1
ATOM 924 C C . PHE A 1 110 ? -9.545 -4.102 -0.359 1.00 89.56 110 PHE A C 1
ATOM 926 O O . PHE A 1 110 ? -10.073 -2.993 -0.456 1.00 89.56 110 PHE A O 1
ATOM 933 N N . SER A 1 111 ? -10.207 -5.233 -0.591 1.00 79.44 111 SER A N 1
ATOM 934 C CA . SER A 1 111 ? -11.624 -5.276 -0.929 1.00 79.44 111 SER A CA 1
ATOM 935 C C . SER A 1 111 ? -12.433 -5.189 0.365 1.00 79.44 111 SER A C 1
ATOM 937 O O . SER A 1 111 ? -12.395 -6.110 1.177 1.00 79.44 111 SER A O 1
ATOM 939 N N . ILE A 1 112 ? -13.108 -4.053 0.558 1.00 61.06 112 ILE A N 1
ATOM 940 C CA . ILE A 1 112 ? -14.036 -3.780 1.669 1.00 61.06 112 ILE A CA 1
ATOM 941 C C . ILE A 1 112 ? -15.460 -4.026 1.183 1.00 61.06 112 ILE A C 1
ATOM 943 O O . ILE A 1 112 ? -15.780 -3.494 0.091 1.00 61.06 112 ILE A O 1
#

Secondary structure (DSSP, 8-state):
---HHHHHHHHIIIIIGGG-GGGTT-SEEEEE-TT----S---S-HHHHHHHTT-SEEES-EEE--GGGSTTHHHHHHHHHHHTT-S------TTEEE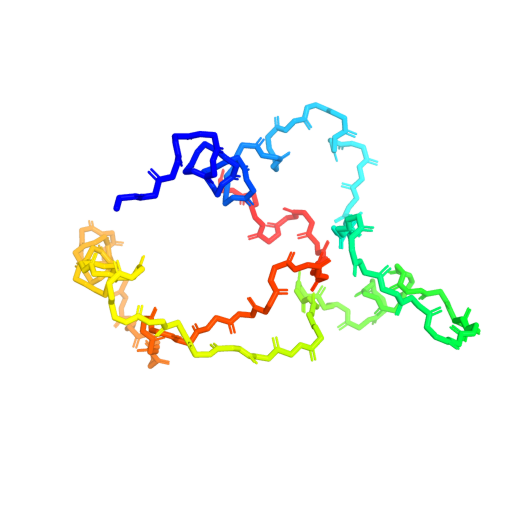-TTEEEEEGGGT--